Protein AF-A0A2E1KTP8-F1 (afdb_monomer)

Mean predicted aligned error: 14.14 Å

Structure (mmCIF, N/CA/C/O backbone):
data_AF-A0A2E1KTP8-F1
#
_entry.id   AF-A0A2E1KTP8-F1
#
loop_
_atom_site.group_PDB
_atom_site.id
_atom_site.type_symbol
_atom_site.label_atom_id
_atom_site.label_alt_id
_atom_site.label_comp_id
_atom_site.label_asym_id
_atom_site.label_entity_id
_atom_site.label_seq_id
_atom_site.pdbx_PDB_ins_code
_atom_site.Cartn_x
_atom_site.Cartn_y
_atom_site.Cartn_z
_atom_site.occupancy
_atom_site.B_iso_or_equiv
_atom_site.auth_seq_id
_atom_site.auth_comp_id
_atom_site.auth_asym_id
_atom_site.auth_atom_id
_atom_site.pdbx_PDB_model_num
ATOM 1 N N . MET A 1 1 ? 11.213 3.982 55.179 1.00 34.38 1 MET A N 1
ATOM 2 C CA . MET A 1 1 ? 11.798 4.777 54.080 1.00 34.38 1 MET A CA 1
ATOM 3 C C . MET A 1 1 ? 11.512 4.028 52.784 1.00 34.38 1 MET A C 1
ATOM 5 O O . MET A 1 1 ? 12.238 3.107 52.446 1.00 34.38 1 MET A O 1
ATOM 9 N N . LEU A 1 2 ? 10.369 4.314 52.155 1.00 33.81 2 LEU A N 1
ATOM 10 C CA . LEU A 1 2 ? 9.967 3.708 50.884 1.00 33.81 2 LEU A CA 1
ATOM 11 C C . LEU A 1 2 ? 10.533 4.607 49.778 1.00 33.81 2 LEU A C 1
ATOM 13 O O . LEU A 1 2 ? 10.119 5.758 49.661 1.00 33.81 2 LEU A O 1
ATOM 17 N N . LEU A 1 3 ? 11.520 4.130 49.023 1.00 34.28 3 LEU A N 1
ATOM 18 C CA . LEU A 1 3 ? 11.976 4.829 47.824 1.00 34.28 3 LEU A CA 1
ATOM 19 C C . LEU A 1 3 ? 10.912 4.628 46.741 1.00 34.28 3 LEU A C 1
ATOM 21 O O . LEU A 1 3 ? 10.847 3.577 46.109 1.00 34.28 3 LEU A O 1
ATOM 25 N N . ALA A 1 4 ? 10.060 5.635 46.553 1.00 40.16 4 ALA A N 1
ATOM 26 C CA . ALA A 1 4 ? 9.237 5.764 45.361 1.00 40.16 4 ALA A CA 1
ATOM 27 C C . ALA A 1 4 ? 10.170 6.065 44.179 1.00 40.16 4 ALA A C 1
ATOM 29 O O . ALA A 1 4 ? 10.531 7.212 43.918 1.00 40.16 4 ALA A O 1
ATOM 30 N N . GLY A 1 5 ? 10.632 5.011 43.510 1.00 43.44 5 GLY A N 1
ATOM 31 C CA . GLY A 1 5 ? 11.353 5.129 42.252 1.00 43.44 5 GLY A CA 1
ATOM 32 C C . GLY A 1 5 ? 10.392 5.590 41.162 1.00 43.44 5 GLY A C 1
ATOM 33 O O . GLY A 1 5 ? 9.669 4.778 40.594 1.00 43.44 5 GLY A O 1
ATOM 34 N N . CYS A 1 6 ? 10.382 6.889 40.867 1.00 41.91 6 CYS A N 1
ATOM 35 C CA . CYS A 1 6 ? 9.775 7.429 39.654 1.00 41.91 6 CYS A CA 1
ATOM 36 C C . CYS A 1 6 ? 10.592 6.969 38.439 1.00 41.91 6 CYS A C 1
ATOM 38 O O . CYS A 1 6 ? 11.443 7.699 37.935 1.00 41.91 6 CYS A O 1
ATOM 40 N N . ILE A 1 7 ? 10.343 5.749 37.964 1.00 56.22 7 ILE A N 1
ATOM 41 C CA . ILE A 1 7 ? 10.724 5.364 36.607 1.00 56.22 7 ILE A CA 1
ATOM 42 C C . ILE A 1 7 ? 9.700 6.031 35.694 1.00 56.22 7 ILE A C 1
ATOM 44 O O . ILE A 1 7 ? 8.573 5.560 35.552 1.00 56.22 7 ILE A O 1
ATOM 48 N N . LEU A 1 8 ? 10.082 7.165 35.107 1.00 53.88 8 LEU A N 1
ATOM 49 C CA . LEU A 1 8 ? 9.359 7.773 33.997 1.00 53.88 8 LEU A CA 1
ATOM 50 C C . LEU A 1 8 ? 9.520 6.840 32.785 1.00 53.88 8 LEU A C 1
ATOM 52 O O . LEU A 1 8 ? 10.404 7.013 31.949 1.00 53.88 8 LEU A O 1
ATOM 56 N N . GLY A 1 9 ? 8.732 5.767 32.757 1.00 52.44 9 GLY A N 1
ATOM 57 C CA . GLY A 1 9 ? 8.701 4.832 31.647 1.00 52.44 9 GLY A CA 1
ATOM 58 C C . GLY A 1 9 ? 8.096 5.528 30.437 1.00 52.44 9 GLY A C 1
ATOM 59 O O . GLY A 1 9 ? 6.896 5.802 30.419 1.00 52.44 9 GLY A O 1
ATOM 60 N N . TYR A 1 10 ? 8.906 5.796 29.411 1.00 50.66 10 TYR A N 1
ATOM 61 C CA . TYR A 1 10 ? 8.390 6.059 28.070 1.00 50.66 10 TYR A CA 1
ATOM 62 C C . TYR A 1 10 ? 7.764 4.761 27.567 1.00 50.66 10 TYR A C 1
ATOM 64 O O . TYR A 1 10 ? 8.405 3.946 26.910 1.00 50.66 10 TYR A O 1
ATOM 72 N N . THR A 1 11 ? 6.515 4.522 27.950 1.00 51.91 11 THR A N 1
ATOM 73 C CA . THR A 1 11 ? 5.764 3.388 27.428 1.00 51.91 11 THR A CA 1
ATOM 74 C C . THR A 1 11 ? 5.371 3.763 26.007 1.00 51.91 11 THR A C 1
ATOM 76 O O . THR A 1 11 ? 4.407 4.502 25.799 1.00 51.91 11 THR A O 1
ATOM 79 N N . THR A 1 12 ? 6.141 3.305 25.018 1.00 47.84 12 THR A N 1
ATOM 80 C CA . THR A 1 12 ? 5.720 3.335 23.616 1.00 47.84 12 THR A CA 1
ATOM 81 C C . THR A 1 12 ? 4.484 2.453 23.501 1.00 47.84 12 THR A C 1
ATOM 83 O O . THR A 1 12 ? 4.573 1.236 23.369 1.00 47.84 12 THR A O 1
ATOM 86 N N . THR A 1 13 ? 3.310 3.063 23.616 1.00 57.28 13 THR A N 1
ATOM 87 C CA . THR A 1 13 ? 2.041 2.361 23.446 1.00 57.28 13 THR A CA 1
ATOM 88 C C . THR A 1 13 ? 1.797 2.233 21.948 1.00 57.28 13 THR A C 1
ATOM 90 O O . THR A 1 13 ? 1.356 3.180 21.299 1.00 57.28 13 THR A O 1
ATOM 93 N N . SER A 1 14 ? 2.144 1.078 21.377 1.00 61.41 14 SER A N 1
ATOM 94 C CA . SER A 1 14 ? 1.671 0.698 20.046 1.00 61.41 14 SER A CA 1
ATOM 95 C C . SER A 1 14 ? 0.216 0.262 20.171 1.00 61.41 14 SER A C 1
ATOM 97 O O . SER A 1 14 ? -0.086 -0.633 20.950 1.00 61.41 14 SER A O 1
ATOM 99 N N . ARG A 1 15 ? -0.678 0.901 19.414 1.00 68.12 15 ARG A N 1
ATOM 100 C CA . ARG A 1 15 ? -2.119 0.587 19.364 1.00 68.12 15 ARG A CA 1
ATOM 101 C C . ARG A 1 15 ? -2.485 -0.230 18.125 1.00 68.12 15 ARG A C 1
ATOM 103 O O . ARG A 1 15 ? -3.557 -0.058 17.540 1.00 68.12 15 ARG A O 1
ATOM 110 N N . ALA A 1 16 ? -1.549 -1.045 17.643 1.00 70.25 16 ALA A N 1
ATOM 111 C CA . ALA A 1 16 ? -1.734 -1.823 16.421 1.00 70.25 16 ALA A CA 1
ATOM 112 C C . ALA A 1 16 ? -2.966 -2.743 16.530 1.00 70.25 16 ALA A C 1
ATOM 114 O O . ALA A 1 16 ? -3.793 -2.800 15.621 1.00 70.25 16 ALA A O 1
ATOM 115 N N . ASP A 1 17 ? -3.154 -3.369 17.687 1.00 70.75 17 ASP A N 1
ATOM 116 C CA . ASP A 1 17 ? -4.233 -4.298 18.023 1.00 70.75 17 ASP A CA 1
ATOM 117 C C . ASP A 1 17 ? -5.553 -3.620 18.444 1.00 70.75 17 ASP A C 1
ATOM 119 O O . ASP A 1 17 ? -6.624 -4.208 18.278 1.00 70.75 17 ASP A O 1
ATOM 123 N N . GLU A 1 18 ? -5.543 -2.344 18.841 1.00 81.19 18 GLU A N 1
ATOM 124 C CA . GLU A 1 18 ? -6.770 -1.601 19.172 1.00 81.19 18 GLU A CA 1
ATOM 125 C C . GLU A 1 18 ? -7.641 -1.320 17.935 1.00 81.19 18 GLU A C 1
ATOM 127 O O . GLU A 1 18 ? -7.151 -0.832 16.913 1.00 81.19 18 GLU A O 1
ATOM 132 N N . VAL A 1 19 ? -8.949 -1.598 18.022 1.00 77.75 19 VAL A N 1
ATOM 133 C CA . VAL A 1 19 ? -9.929 -1.237 16.979 1.00 77.75 19 VAL A CA 1
ATOM 134 C C . VAL A 1 19 ? -9.867 0.277 16.720 1.00 77.75 19 VAL A C 1
ATOM 136 O O . VAL A 1 19 ? -9.944 1.039 17.686 1.00 77.75 19 VAL A O 1
ATOM 139 N N . PRO A 1 20 ? -9.719 0.729 15.455 1.00 78.44 20 PRO A N 1
ATOM 140 C CA . PRO A 1 20 ? -9.723 2.152 15.139 1.00 78.44 20 PRO A CA 1
ATOM 141 C C . PRO A 1 20 ? -10.992 2.812 15.671 1.00 78.44 20 PRO A C 1
ATOM 143 O O . PRO A 1 20 ? -12.090 2.284 15.490 1.00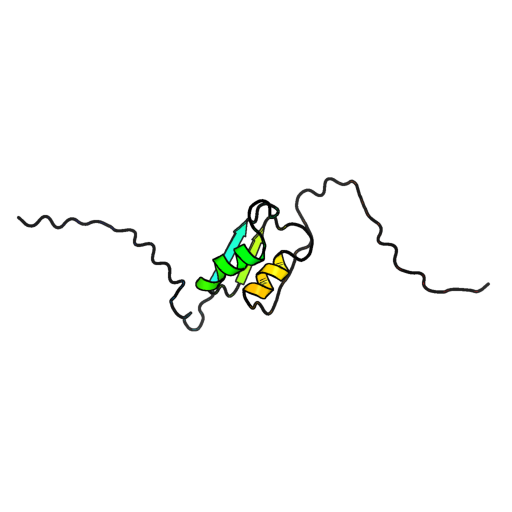 78.44 20 PRO A O 1
ATOM 146 N N . ARG A 1 21 ? -10.844 3.959 16.332 1.00 84.56 21 ARG A N 1
ATOM 147 C CA . ARG A 1 21 ? -11.998 4.741 16.783 1.00 84.56 21 ARG A CA 1
ATOM 148 C C . ARG A 1 21 ? -12.681 5.403 15.591 1.00 84.56 21 ARG A C 1
ATOM 150 O O . ARG A 1 21 ? -12.039 5.674 14.575 1.00 84.56 21 ARG A O 1
ATOM 157 N N . ASP A 1 22 ? -13.961 5.725 15.740 1.00 87.38 22 ASP A N 1
ATOM 158 C CA . ASP A 1 22 ? -14.679 6.506 14.734 1.00 87.38 22 ASP A CA 1
ATOM 159 C C . ASP A 1 22 ? -13.950 7.830 14.461 1.00 87.38 22 ASP A C 1
ATOM 161 O O . ASP A 1 22 ? -13.610 8.581 15.377 1.00 87.38 22 ASP A O 1
ATOM 165 N N . GLY A 1 23 ? -13.672 8.087 13.181 1.00 85.62 23 GLY A N 1
ATOM 166 C CA . GLY A 1 23 ? -12.916 9.258 12.727 1.00 85.62 23 GLY A CA 1
ATOM 167 C C . GLY A 1 23 ? -11.388 9.146 12.836 1.00 85.62 23 GLY A C 1
ATOM 168 O O . GLY A 1 23 ? -10.694 10.102 12.495 1.00 85.62 23 GLY A O 1
ATOM 169 N N . GLU A 1 24 ? -10.833 8.015 13.280 1.00 90.00 24 GLU A N 1
ATOM 170 C CA . GLU A 1 24 ? -9.383 7.804 13.342 1.00 90.00 24 GLU A CA 1
ATOM 171 C C . GLU A 1 24 ? -8.786 7.513 11.956 1.00 90.00 24 GLU A C 1
ATOM 173 O O . GLU A 1 24 ? -9.240 6.624 11.235 1.00 90.00 24 GLU A O 1
ATOM 178 N N . VAL A 1 25 ? -7.711 8.223 11.601 1.00 89.94 25 VAL A N 1
ATOM 179 C CA . VAL A 1 25 ? -6.942 7.975 10.373 1.00 89.94 25 VAL A CA 1
ATOM 180 C C . VAL A 1 25 ? -5.607 7.332 10.731 1.00 89.94 25 VAL A C 1
ATOM 182 O O . VAL A 1 25 ? -4.802 7.918 11.453 1.00 89.94 25 VAL A O 1
ATOM 185 N N . ARG A 1 26 ? -5.349 6.134 10.194 1.00 93.06 26 ARG A N 1
ATOM 186 C CA . ARG A 1 26 ? -4.075 5.416 10.353 1.00 93.06 26 ARG A CA 1
ATOM 187 C C . ARG A 1 26 ? -3.231 5.565 9.098 1.00 93.06 26 ARG A C 1
ATOM 189 O O . ARG A 1 26 ? -3.606 5.055 8.042 1.00 93.06 26 ARG A O 1
ATOM 196 N N . LEU A 1 27 ? -2.104 6.254 9.234 1.00 94.38 27 LEU A N 1
ATOM 197 C CA . LEU A 1 27 ? -1.155 6.522 8.160 1.00 94.38 27 LEU A CA 1
ATOM 198 C C . LEU A 1 27 ? 0.163 5.795 8.433 1.00 94.38 27 LEU A C 1
ATOM 200 O O . LEU A 1 27 ? 0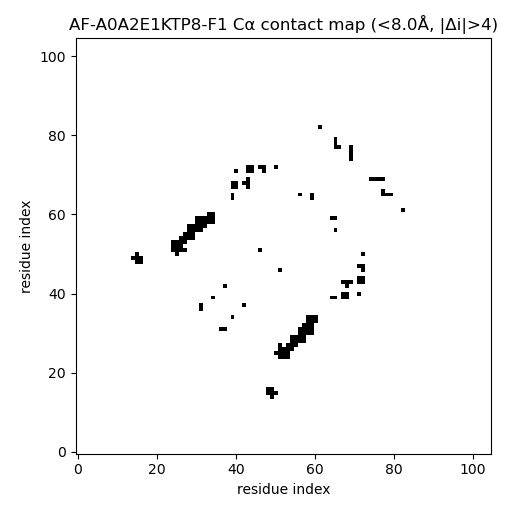.706 5.888 9.532 1.00 94.38 27 LEU A O 1
ATOM 204 N N . ALA A 1 28 ? 0.696 5.128 7.415 1.00 95.12 28 ALA A N 1
ATOM 205 C CA . ALA A 1 28 ? 2.048 4.586 7.411 1.00 95.12 28 ALA A CA 1
ATOM 206 C C . ALA A 1 28 ? 2.859 5.174 6.247 1.00 95.12 28 ALA A C 1
ATOM 208 O O . ALA A 1 28 ? 2.322 5.463 5.178 1.00 95.12 28 ALA A O 1
ATOM 209 N N . ALA A 1 29 ? 4.163 5.333 6.450 1.00 95.06 29 ALA A N 1
ATOM 210 C CA . ALA A 1 29 ? 5.113 5.696 5.408 1.00 95.06 29 ALA A CA 1
ATOM 211 C C . ALA A 1 29 ? 6.355 4.815 5.555 1.00 95.06 29 ALA A C 1
ATOM 213 O O . ALA A 1 29 ? 6.841 4.629 6.672 1.00 95.06 29 ALA A O 1
ATOM 214 N N . TYR A 1 30 ? 6.843 4.247 4.454 1.00 93.62 30 TYR A N 1
ATOM 215 C CA . TYR A 1 30 ? 7.936 3.279 4.495 1.00 93.62 30 TYR A CA 1
ATOM 216 C C . TYR A 1 30 ? 8.845 3.391 3.266 1.00 93.62 30 TYR A C 1
ATOM 218 O O . TYR A 1 30 ? 8.379 3.337 2.130 1.00 93.62 30 TYR A O 1
ATOM 226 N N . ASN A 1 31 ? 10.149 3.539 3.491 1.00 92.62 31 ASN A N 1
ATOM 227 C CA . ASN A 1 31 ? 11.147 3.507 2.425 1.00 92.62 31 ASN A CA 1
ATOM 228 C C . ASN A 1 31 ? 11.524 2.051 2.128 1.00 92.62 31 ASN A C 1
ATOM 230 O O . ASN A 1 31 ? 11.923 1.331 3.042 1.00 92.62 31 ASN A O 1
ATOM 234 N N . VAL A 1 32 ? 11.384 1.624 0.872 1.00 90.25 32 VAL A N 1
ATOM 235 C CA . VAL A 1 32 ? 11.570 0.221 0.469 1.00 90.25 32 VAL A CA 1
ATOM 236 C C . VAL A 1 32 ? 12.935 -0.043 -0.166 1.00 90.25 32 VAL A C 1
ATOM 238 O O . VAL A 1 32 ? 13.213 -1.185 -0.528 1.00 90.25 32 VAL A O 1
ATOM 241 N N . LEU A 1 33 ? 13.778 0.989 -0.292 1.00 88.81 33 LEU A N 1
ATOM 242 C CA . LEU A 1 33 ? 15.151 0.920 -0.795 1.00 88.81 33 LEU A CA 1
ATOM 243 C C . LEU A 1 33 ? 15.267 0.081 -2.081 1.00 88.81 33 LEU A C 1
ATOM 245 O O . LEU A 1 33 ? 15.955 -0.939 -2.108 1.00 88.81 33 LEU A O 1
ATOM 249 N N . PHE A 1 34 ? 14.522 0.451 -3.125 1.00 80.56 34 PHE A N 1
ATOM 250 C CA . PHE A 1 34 ? 14.441 -0.239 -4.422 1.00 80.56 34 PHE A CA 1
ATOM 251 C C . PHE A 1 34 ? 14.073 -1.730 -4.343 1.00 80.56 34 PHE A C 1
ATOM 253 O O . PHE A 1 34 ? 14.333 -2.490 -5.271 1.00 80.56 34 PHE A O 1
ATOM 260 N N . GLY A 1 35 ? 13.456 -2.169 -3.242 1.00 76.62 35 GLY A N 1
ATOM 261 C CA . GLY A 1 35 ? 13.090 -3.566 -3.022 1.00 76.62 35 GLY A CA 1
ATOM 262 C C . GLY A 1 35 ? 14.270 -4.477 -2.672 1.00 76.62 35 GLY A C 1
ATOM 263 O O . GLY A 1 35 ? 14.093 -5.690 -2.652 1.00 76.62 35 GLY A O 1
ATOM 264 N N . TYR A 1 36 ? 15.457 -3.935 -2.362 1.00 78.38 36 TYR A N 1
ATOM 265 C CA . TYR A 1 36 ? 16.664 -4.740 -2.111 1.00 78.38 36 TYR A CA 1
ATOM 266 C C . TYR A 1 36 ? 16.530 -5.732 -0.951 1.00 78.38 36 TYR A C 1
ATOM 268 O O . TYR A 1 36 ? 17.185 -6.772 -0.952 1.00 78.38 36 TYR A O 1
ATOM 276 N N . TRP A 1 37 ? 15.722 -5.401 0.056 1.00 70.00 37 TRP A N 1
ATOM 277 C CA . TRP A 1 37 ? 15.733 -6.108 1.339 1.00 70.00 37 TRP A CA 1
ATOM 278 C C . TRP A 1 37 ? 14.453 -6.871 1.656 1.00 70.00 37 TRP A C 1
ATOM 280 O O . TRP A 1 37 ? 14.406 -7.565 2.673 1.00 70.00 37 TRP A O 1
ATOM 290 N N . ALA A 1 38 ? 13.410 -6.749 0.834 1.00 78.62 38 ALA A N 1
ATOM 291 C CA . ALA A 1 38 ? 12.146 -7.411 1.112 1.00 78.62 38 ALA A CA 1
ATOM 292 C C . ALA A 1 38 ? 11.238 -7.522 -0.114 1.00 78.62 38 ALA A C 1
ATOM 294 O O . ALA A 1 38 ? 10.996 -6.549 -0.830 1.00 78.62 38 ALA A O 1
ATOM 295 N N . GLU A 1 39 ? 10.642 -8.705 -0.256 1.00 92.06 39 GLU A N 1
ATOM 296 C CA . GLU A 1 39 ? 9.527 -8.943 -1.166 1.00 92.06 39 GLU A CA 1
ATOM 297 C C . GLU A 1 39 ? 8.294 -8.110 -0.764 1.00 92.06 39 GLU A C 1
ATOM 299 O O . GLU A 1 39 ? 8.015 -7.980 0.440 1.00 92.06 39 GLU A O 1
ATOM 304 N N . PRO A 1 40 ? 7.508 -7.606 -1.735 1.00 95.19 40 PRO A N 1
ATOM 305 C CA . PRO A 1 40 ? 6.266 -6.874 -1.480 1.00 95.19 40 PRO A CA 1
ATOM 306 C C . PRO A 1 40 ? 5.349 -7.567 -0.472 1.00 95.19 40 PRO A C 1
ATOM 308 O O . PRO A 1 40 ? 4.849 -6.948 0.466 1.00 95.19 40 PRO A O 1
ATOM 311 N N . GLU A 1 41 ? 5.153 -8.878 -0.611 1.00 97.31 41 GLU A N 1
ATOM 312 C CA . GLU A 1 41 ? 4.251 -9.633 0.251 1.00 97.31 41 GLU A CA 1
ATOM 313 C C . GLU A 1 41 ? 4.737 -9.633 1.692 1.00 97.31 41 GLU A C 1
ATOM 315 O O . GLU A 1 41 ? 3.937 -9.471 2.611 1.00 97.31 41 GLU A O 1
ATOM 320 N N . ARG A 1 42 ? 6.054 -9.725 1.910 1.00 95.44 42 ARG A N 1
ATOM 321 C CA . ARG A 1 42 ? 6.622 -9.694 3.257 1.00 95.44 42 ARG A CA 1
ATOM 322 C C . ARG A 1 42 ? 6.415 -8.336 3.920 1.00 95.44 42 ARG A C 1
ATOM 324 O O . ARG A 1 42 ? 6.103 -8.294 5.110 1.00 95.44 42 ARG A O 1
ATOM 331 N N . ILE A 1 43 ? 6.548 -7.249 3.158 1.00 95.56 43 ILE A N 1
ATOM 332 C CA . ILE A 1 43 ? 6.225 -5.901 3.637 1.00 95.56 43 ILE A CA 1
ATOM 333 C C . ILE A 1 43 ? 4.729 -5.784 3.948 1.00 95.56 43 ILE A C 1
ATOM 335 O O . ILE A 1 43 ? 4.364 -5.276 5.006 1.00 95.56 43 ILE A O 1
ATOM 339 N N . GLY A 1 44 ? 3.857 -6.313 3.089 1.00 96.19 44 GLY A N 1
ATOM 340 C CA . GLY A 1 44 ? 2.417 -6.354 3.343 1.00 96.19 44 GLY A CA 1
ATOM 341 C C . GLY A 1 44 ? 2.066 -7.090 4.638 1.00 96.19 44 GLY A C 1
ATOM 342 O O . GLY A 1 44 ? 1.357 -6.542 5.480 1.00 96.19 44 GLY A O 1
ATOM 343 N N . GLU A 1 45 ? 2.613 -8.290 4.850 1.00 96.69 45 GLU A N 1
ATOM 344 C CA . GLU A 1 45 ? 2.407 -9.066 6.082 1.00 96.69 45 GLU A CA 1
ATOM 345 C C . GLU A 1 45 ? 2.901 -8.317 7.326 1.00 96.69 45 GLU A C 1
ATOM 347 O O . GLU A 1 45 ? 2.229 -8.320 8.357 1.00 96.69 45 GLU A O 1
ATOM 352 N N . MET A 1 46 ? 4.039 -7.622 7.227 1.00 95.12 46 MET A N 1
ATOM 353 C CA . MET A 1 46 ? 4.567 -6.793 8.314 1.00 95.12 46 MET A CA 1
ATOM 354 C C .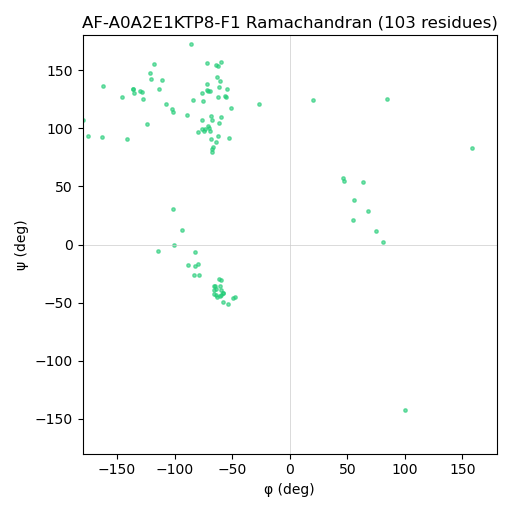 MET A 1 46 ? 3.592 -5.674 8.710 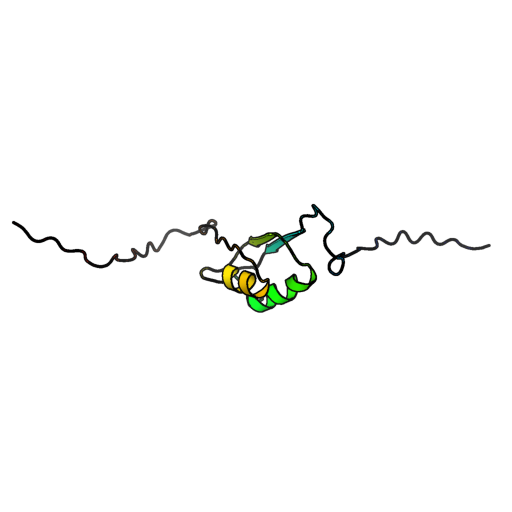1.00 95.12 46 MET A C 1
ATOM 356 O O . MET A 1 46 ? 3.490 -5.346 9.892 1.00 95.12 46 MET A O 1
ATOM 360 N N . PHE A 1 47 ? 2.860 -5.099 7.750 1.00 95.25 47 PHE A N 1
ATOM 361 C CA . PHE A 1 47 ? 1.941 -3.986 7.999 1.00 95.25 47 PHE A CA 1
ATOM 362 C C . PHE A 1 47 ? 0.514 -4.399 8.389 1.00 95.25 47 PHE A C 1
ATOM 364 O O . PHE A 1 47 ? -0.200 -3.577 8.972 1.00 95.25 47 PHE A O 1
ATOM 371 N N . LYS A 1 48 ? 0.094 -5.650 8.148 1.00 94.19 48 LYS A N 1
ATOM 372 C CA . LYS A 1 48 ? -1.261 -6.132 8.490 1.00 94.19 48 LYS A CA 1
ATOM 373 C C . LYS A 1 48 ? -1.703 -5.822 9.926 1.00 94.19 48 LYS A C 1
ATOM 375 O O . LYS A 1 48 ? -2.821 -5.326 10.080 1.00 94.19 48 LYS A O 1
ATOM 380 N N . PRO A 1 49 ? -0.881 -6.046 10.975 1.00 93.06 49 PRO A N 1
ATOM 381 C CA . PRO A 1 49 ? -1.313 -5.813 12.353 1.00 93.06 49 PRO A CA 1
ATOM 382 C C . PRO A 1 49 ? -1.695 -4.357 12.624 1.00 93.06 49 PRO A C 1
ATOM 384 O O . PRO A 1 49 ? -2.561 -4.096 13.446 1.00 93.06 49 PRO A O 1
ATOM 387 N N . TYR A 1 50 ? -1.086 -3.405 11.916 1.00 92.25 50 TYR A N 1
ATOM 388 C CA . TYR A 1 50 ? -1.286 -1.977 12.1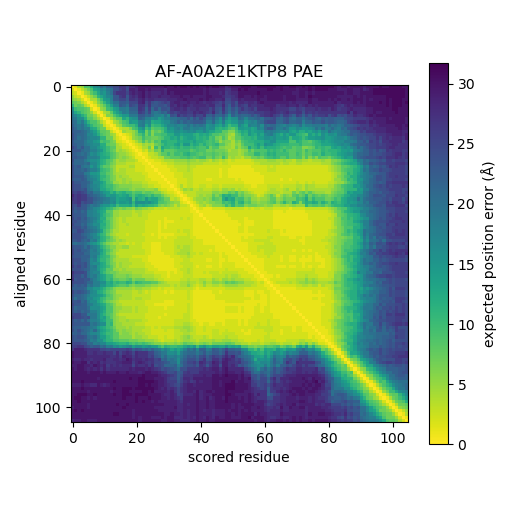56 1.00 92.25 50 TYR A CA 1
ATOM 389 C C . TYR A 1 50 ? -2.575 -1.429 11.537 1.00 92.25 50 TYR A C 1
ATOM 391 O O . TYR A 1 50 ? -3.023 -0.351 11.938 1.00 92.25 50 TYR A O 1
ATOM 399 N N . ARG A 1 51 ? -3.175 -2.164 10.585 1.00 92.69 51 ARG A N 1
ATOM 400 C CA . ARG A 1 51 ? -4.390 -1.776 9.847 1.00 92.69 51 ARG A CA 1
ATOM 401 C C . ARG A 1 51 ? -4.326 -0.331 9.319 1.00 92.69 51 ARG A C 1
ATOM 403 O O . ARG A 1 51 ? -5.199 0.477 9.648 1.00 92.69 51 ARG A O 1
ATOM 410 N N . PRO A 1 52 ? -3.283 0.033 8.546 1.00 93.94 52 PRO A N 1
ATOM 411 C CA . PRO A 1 52 ? -3.211 1.366 7.966 1.00 93.94 52 PRO A CA 1
ATOM 412 C C . PRO A 1 52 ? -4.409 1.594 7.035 1.00 93.94 52 PRO A C 1
ATOM 414 O O . PRO A 1 52 ? -4.743 0.730 6.230 1.00 93.94 52 PRO A O 1
ATOM 417 N N . GLY A 1 53 ? -5.041 2.764 7.135 1.00 93.81 53 GLY A N 1
ATOM 418 C CA . GLY A 1 53 ? -6.030 3.219 6.154 1.00 93.81 53 GLY A CA 1
ATOM 419 C C . GLY A 1 53 ? -5.365 3.866 4.938 1.00 93.81 53 GLY A C 1
ATOM 420 O O . GLY A 1 53 ? -5.921 3.856 3.845 1.00 93.81 53 GLY A O 1
ATOM 421 N N . ILE A 1 54 ? -4.160 4.409 5.130 1.00 95.62 54 ILE A N 1
ATOM 422 C CA . ILE A 1 54 ? -3.311 4.977 4.085 1.00 95.62 54 ILE A CA 1
ATOM 423 C C . ILE A 1 54 ? -1.882 4.492 4.328 1.00 95.62 54 ILE A C 1
ATOM 425 O O . ILE A 1 54 ? -1.387 4.545 5.455 1.00 95.62 54 ILE A O 1
ATOM 429 N N . ILE A 1 55 ? -1.202 4.042 3.275 1.00 96.88 55 ILE A N 1
ATOM 430 C CA . ILE A 1 55 ? 0.224 3.718 3.320 1.00 96.88 55 ILE A CA 1
ATOM 431 C C . ILE A 1 55 ? 0.935 4.285 2.093 1.00 96.88 55 ILE A C 1
ATOM 433 O O . ILE A 1 55 ? 0.473 4.116 0.967 1.00 96.88 55 ILE A O 1
ATOM 437 N N . GLY A 1 56 ? 2.042 4.986 2.325 1.00 95.25 56 GLY A N 1
ATOM 438 C CA . GLY A 1 56 ? 2.916 5.516 1.284 1.00 95.25 56 GLY A CA 1
ATOM 439 C C . GLY A 1 56 ? 4.258 4.795 1.267 1.00 95.25 56 GLY A C 1
ATOM 440 O O . GLY A 1 56 ? 4.819 4.496 2.322 1.00 95.25 56 GLY A O 1
ATOM 441 N N . PHE A 1 57 ? 4.791 4.560 0.071 1.00 93.44 57 PHE A N 1
ATOM 442 C CA . PHE A 1 57 ? 6.113 3.972 -0.113 1.00 93.44 57 PHE A CA 1
ATOM 443 C C . PHE A 1 57 ? 7.026 4.914 -0.895 1.00 93.44 57 PHE A C 1
ATOM 445 O O . PHE A 1 57 ? 6.574 5.578 -1.828 1.00 93.44 57 PHE A O 1
ATOM 452 N N . SER A 1 58 ? 8.306 4.960 -0.528 1.00 91.00 58 SER A N 1
ATOM 453 C CA . SER A 1 58 ? 9.353 5.669 -1.278 1.00 91.00 58 SER A CA 1
ATOM 454 C C . SER A 1 58 ? 10.419 4.698 -1.779 1.00 91.00 58 SER A C 1
ATOM 456 O O . SER A 1 58 ? 10.607 3.642 -1.180 1.00 91.00 58 SER A O 1
ATOM 458 N N . GLU A 1 59 ? 11.117 5.074 -2.858 1.00 88.25 59 GLU A N 1
ATOM 459 C CA . GLU A 1 59 ? 12.132 4.238 -3.532 1.00 88.25 59 GLU A CA 1
ATOM 460 C C . GLU A 1 59 ? 11.583 2.877 -3.972 1.00 88.25 59 GLU A C 1
ATOM 462 O O . GLU A 1 59 ? 12.244 1.853 -3.861 1.00 88.25 59 GLU A O 1
ATOM 467 N N . VAL A 1 60 ? 10.337 2.853 -4.438 1.00 89.38 60 VAL A N 1
ATOM 468 C CA . VAL A 1 60 ? 9.701 1.633 -4.932 1.00 89.38 60 VAL A CA 1
ATOM 469 C C . VAL A 1 60 ? 10.323 1.242 -6.274 1.00 89.38 60 VAL A C 1
ATOM 471 O O . VAL A 1 60 ? 10.463 2.124 -7.123 1.00 89.38 60 VAL A O 1
ATOM 474 N N . PRO A 1 61 ? 10.706 -0.032 -6.487 1.00 85.19 61 PRO A N 1
ATOM 475 C CA . PRO A 1 61 ? 11.136 -0.483 -7.805 1.00 85.19 61 PRO A CA 1
ATOM 476 C C . PRO A 1 61 ? 9.979 -0.401 -8.808 1.00 85.19 61 PRO A C 1
ATOM 478 O O . PRO A 1 61 ? 8.807 -0.474 -8.435 1.00 85.19 61 PRO A O 1
ATOM 481 N N . ASP A 1 62 ? 10.309 -0.274 -10.089 1.00 78.94 62 ASP A N 1
ATOM 482 C CA . ASP A 1 62 ? 9.307 -0.210 -11.152 1.00 78.94 62 ASP A CA 1
ATOM 483 C C . ASP A 1 62 ? 8.419 -1.465 -11.199 1.00 78.94 62 ASP A C 1
ATOM 485 O O . ASP A 1 62 ? 8.802 -2.555 -10.768 1.00 78.94 62 ASP A O 1
ATOM 489 N N . GLY A 1 63 ? 7.225 -1.311 -11.776 1.00 86.69 63 GLY A N 1
ATOM 490 C CA . GLY A 1 63 ? 6.274 -2.401 -11.984 1.00 86.69 63 GLY A CA 1
ATOM 491 C C . GLY A 1 63 ? 5.162 -2.452 -10.938 1.00 86.69 63 GLY A C 1
ATOM 492 O O . GLY A 1 63 ? 4.625 -1.425 -10.524 1.00 86.69 63 GLY A O 1
ATOM 493 N N . ASP A 1 64 ? 4.773 -3.664 -10.545 1.00 92.12 64 ASP A N 1
ATOM 494 C CA . ASP A 1 64 ? 3.580 -3.942 -9.736 1.00 92.12 64 ASP A CA 1
ATOM 495 C C . ASP A 1 64 ? 3.854 -4.006 -8.221 1.00 92.12 64 ASP A C 1
ATOM 497 O O . ASP A 1 64 ? 2.992 -4.426 -7.447 1.00 92.12 64 ASP A O 1
ATOM 501 N N . TRP A 1 65 ? 5.032 -3.559 -7.767 1.00 93.19 65 TRP A N 1
ATOM 502 C CA . TRP A 1 65 ? 5.482 -3.694 -6.376 1.00 93.19 65 TRP A CA 1
ATOM 503 C C . TRP A 1 65 ? 4.462 -3.131 -5.374 1.00 93.19 65 TRP A C 1
ATOM 505 O O . TRP A 1 65 ? 4.039 -3.830 -4.452 1.00 93.19 65 TRP A O 1
ATOM 515 N N . THR A 1 66 ? 3.994 -1.890 -5.570 1.00 94.12 66 THR A N 1
ATOM 516 C CA . THR A 1 66 ? 2.994 -1.271 -4.677 1.00 94.12 66 THR A CA 1
ATOM 517 C C . THR A 1 66 ? 1.655 -1.999 -4.729 1.00 94.12 66 THR A C 1
ATOM 519 O O . THR A 1 66 ? 0.978 -2.126 -3.708 1.00 94.12 66 THR A O 1
ATOM 522 N N . GLU A 1 67 ? 1.270 -2.501 -5.902 1.00 95.31 67 GLU A N 1
ATOM 523 C CA . GLU A 1 67 ? 0.031 -3.256 -6.072 1.00 95.31 67 GLU A CA 1
ATOM 524 C C . GLU A 1 67 ? 0.076 -4.573 -5.296 1.00 95.31 67 GLU A C 1
ATOM 526 O O . GLU A 1 67 ? -0.879 -4.899 -4.589 1.00 95.31 67 GLU A O 1
ATOM 531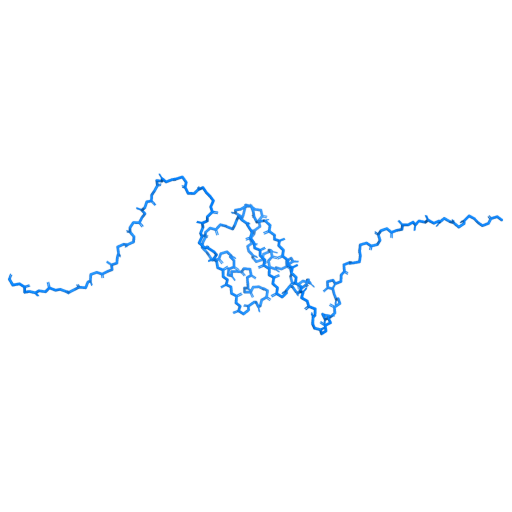 N N . ARG A 1 68 ? 1.203 -5.288 -5.343 1.00 96.88 68 ARG A N 1
ATOM 532 C CA . ARG A 1 68 ? 1.416 -6.531 -4.590 1.00 96.88 68 ARG A CA 1
ATOM 533 C C . ARG A 1 68 ? 1.290 -6.316 -3.080 1.00 96.88 68 ARG A C 1
ATOM 535 O O . ARG A 1 68 ? 0.577 -7.075 -2.421 1.00 96.88 68 ARG A O 1
ATOM 542 N N . VAL A 1 69 ? 1.866 -5.239 -2.536 1.00 96.56 69 VAL A N 1
ATOM 543 C CA . VAL A 1 69 ? 1.651 -4.879 -1.120 1.00 96.56 69 VAL A CA 1
ATOM 544 C C . VAL A 1 69 ? 0.181 -4.552 -0.842 1.00 96.56 69 VAL A C 1
ATOM 546 O O . VAL A 1 69 ? -0.392 -5.025 0.143 1.00 96.56 69 VAL A O 1
ATOM 549 N N . GLY A 1 70 ? -0.451 -3.768 -1.720 1.00 96.56 70 GLY A N 1
ATOM 550 C CA . GLY A 1 70 ? -1.856 -3.382 -1.603 1.00 96.56 70 GLY A CA 1
ATOM 551 C C . GLY A 1 70 ? -2.803 -4.583 -1.554 1.00 96.56 70 GLY A C 1
ATOM 552 O O . GLY A 1 70 ? -3.702 -4.610 -0.713 1.00 96.56 70 GLY A O 1
ATOM 553 N N . ARG A 1 71 ? -2.564 -5.611 -2.381 1.00 97.44 71 ARG A N 1
ATOM 554 C CA . ARG A 1 71 ? -3.335 -6.867 -2.387 1.00 97.44 71 ARG A CA 1
ATOM 555 C C . ARG A 1 71 ? -3.253 -7.592 -1.044 1.00 97.44 71 ARG A C 1
ATOM 557 O O . ARG A 1 71 ? -4.278 -8.022 -0.523 1.00 97.44 71 ARG A O 1
ATOM 564 N N . VAL A 1 72 ? -2.061 -7.678 -0.454 1.00 97.69 72 VAL A N 1
ATOM 565 C CA . VAL A 1 72 ? -1.838 -8.337 0.848 1.00 97.69 72 VAL A CA 1
ATOM 566 C C . VAL A 1 72 ? -2.533 -7.587 1.986 1.00 97.69 72 VAL A C 1
ATOM 568 O O . VAL A 1 72 ? -3.062 -8.210 2.906 1.00 97.69 72 VAL A O 1
ATOM 571 N N . LEU A 1 73 ? -2.573 -6.255 1.911 1.00 96.69 73 LEU A N 1
ATOM 572 C CA . LEU A 1 73 ? -3.251 -5.396 2.885 1.00 96.69 73 LEU A CA 1
ATOM 573 C C . LEU A 1 73 ? -4.767 -5.259 2.650 1.00 96.69 73 LEU A C 1
ATOM 575 O O . LEU A 1 73 ? -5.448 -4.653 3.475 1.00 96.69 73 LEU A O 1
ATOM 579 N N . GLY A 1 74 ? -5.309 -5.798 1.553 1.00 96.69 74 GLY A N 1
ATOM 580 C CA . GLY A 1 74 ? -6.725 -5.646 1.201 1.00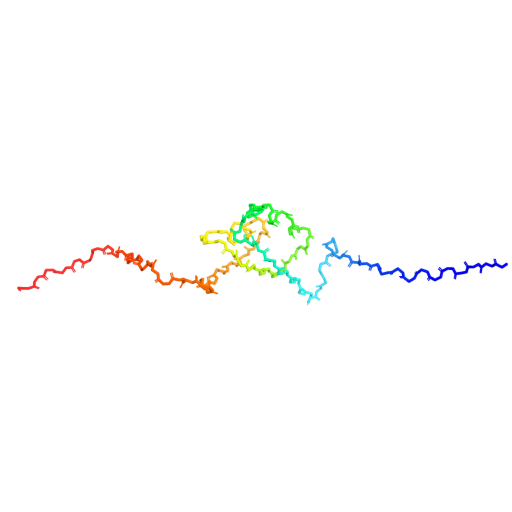 96.69 74 GLY A CA 1
ATOM 581 C C . GLY A 1 74 ? -7.112 -4.213 0.808 1.00 96.69 74 GLY A C 1
ATOM 582 O O . GLY A 1 74 ? -8.252 -3.794 1.020 1.00 96.69 74 GLY A O 1
ATOM 583 N N . MET A 1 75 ? -6.169 -3.444 0.260 1.00 96.38 75 MET A N 1
ATOM 584 C CA . MET A 1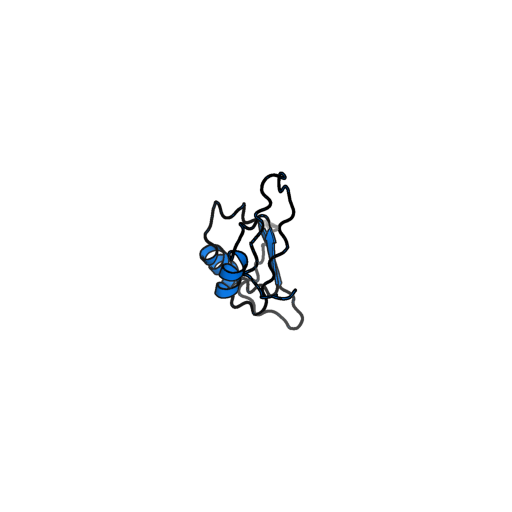 75 ? -6.387 -2.058 -0.156 1.00 96.38 75 MET A CA 1
ATOM 585 C C . MET A 1 75 ? -7.282 -1.993 -1.397 1.00 96.38 75 MET A C 1
ATOM 587 O O . MET A 1 75 ? -7.038 -2.670 -2.392 1.00 96.38 75 MET A O 1
ATOM 591 N N . LYS A 1 76 ? -8.306 -1.131 -1.362 1.00 96.69 76 LYS A N 1
ATOM 592 C CA . LYS A 1 76 ? -9.232 -0.921 -2.495 1.00 96.69 76 LYS A CA 1
ATOM 593 C C . LYS A 1 76 ? -8.661 -0.027 -3.592 1.00 96.69 76 LYS A C 1
ATOM 595 O O . LYS A 1 76 ? -9.088 -0.105 -4.739 1.00 96.69 76 LYS A O 1
ATOM 600 N N . HIS A 1 77 ? -7.735 0.851 -3.222 1.00 95.56 77 HIS A N 1
ATOM 601 C CA . HIS A 1 77 ? -7.130 1.826 -4.115 1.00 95.56 77 HIS A CA 1
ATOM 602 C C . HIS A 1 77 ? -5.617 1.723 -3.999 1.00 95.56 77 HIS A C 1
ATOM 604 O O . HIS A 1 77 ? -5.073 1.730 -2.895 1.00 95.56 77 HIS A O 1
ATOM 610 N N . VAL A 1 78 ? -4.953 1.647 -5.145 1.00 94.19 78 VAL A N 1
ATOM 611 C CA . VAL A 1 78 ? -3.499 1.674 -5.257 1.00 94.19 78 VAL A CA 1
ATOM 612 C C . VAL A 1 78 ? -3.149 2.709 -6.312 1.00 94.19 78 VAL A C 1
ATOM 614 O O . VAL A 1 78 ? -3.739 2.725 -7.390 1.00 94.19 78 VAL A O 1
ATOM 617 N N . TYR A 1 79 ? -2.200 3.582 -5.993 1.00 91.50 79 TYR A N 1
ATOM 618 C CA . TYR A 1 79 ? -1.670 4.562 -6.926 1.00 91.50 79 TYR A CA 1
ATOM 619 C C . TYR A 1 79 ? -0.152 4.449 -6.956 1.00 91.50 79 TYR A C 1
ATOM 621 O O . TYR A 1 79 ? 0.501 4.544 -5.917 1.00 91.50 79 TYR A O 1
ATOM 629 N N . VAL A 1 80 ? 0.396 4.261 -8.153 1.00 86.94 80 VAL A N 1
ATOM 630 C CA . VAL A 1 80 ? 1.835 4.304 -8.400 1.00 86.94 80 VAL A CA 1
ATOM 631 C C . VAL A 1 80 ? 2.131 5.655 -9.035 1.00 86.94 80 VAL A C 1
ATOM 633 O O . VAL A 1 80 ? 1.613 5.983 -10.104 1.00 86.94 80 VAL A O 1
ATOM 636 N N . GLY A 1 81 ? 2.913 6.478 -8.335 1.00 77.25 81 GLY A N 1
ATOM 637 C CA . GLY A 1 81 ? 3.350 7.762 -8.870 1.00 77.25 81 GLY A CA 1
ATOM 638 C C . GLY A 1 81 ? 4.195 7.575 -10.129 1.00 77.25 81 GLY A C 1
ATOM 639 O O . GLY A 1 81 ? 4.862 6.558 -10.299 1.00 77.25 81 GLY A O 1
ATOM 640 N N . LYS A 1 82 ? 4.205 8.579 -11.012 1.00 71.38 82 LYS A N 1
ATOM 641 C CA . LYS A 1 82 ? 5.195 8.621 -12.096 1.00 71.38 82 LYS A CA 1
ATOM 642 C C . LYS A 1 82 ? 6.586 8.711 -11.461 1.00 71.38 82 LYS A C 1
ATOM 644 O O . LYS A 1 82 ? 6.803 9.584 -10.622 1.00 71.38 82 LYS A O 1
ATOM 649 N N . ILE A 1 83 ? 7.488 7.808 -11.845 1.00 62.44 83 ILE A N 1
ATOM 650 C CA . ILE A 1 83 ? 8.860 7.712 -11.327 1.00 62.44 83 ILE A CA 1
ATOM 651 C C . ILE A 1 83 ? 9.525 9.089 -11.425 1.00 62.44 83 ILE A C 1
ATOM 653 O O . ILE A 1 83 ? 9.685 9.636 -12.517 1.00 62.44 83 ILE A O 1
ATOM 657 N N . ALA A 1 84 ? 9.895 9.667 -10.285 1.00 57.00 84 ALA A N 1
ATOM 658 C CA . ALA A 1 84 ? 10.569 10.956 -10.232 1.00 57.00 84 ALA A CA 1
ATOM 659 C C . ALA A 1 84 ? 11.639 10.952 -9.138 1.00 57.00 84 ALA A C 1
ATOM 661 O O . ALA A 1 84 ? 11.361 11.279 -7.990 1.00 57.00 84 ALA A O 1
ATOM 662 N N . SER A 1 85 ? 12.863 10.573 -9.519 1.00 50.59 85 SER A N 1
ATOM 663 C CA . SER A 1 85 ? 14.135 11.013 -8.926 1.00 50.59 85 SER A CA 1
ATOM 664 C C . SER A 1 85 ? 15.280 10.330 -9.692 1.00 50.59 85 SER A C 1
ATOM 666 O O . SER A 1 85 ? 15.464 9.128 -9.574 1.00 50.59 85 SER A O 1
ATOM 668 N N . ALA A 1 86 ? 16.014 11.077 -10.522 1.00 49.09 86 ALA A N 1
ATOM 669 C CA . ALA A 1 86 ? 17.199 10.619 -11.267 1.00 49.09 86 ALA A CA 1
ATOM 670 C C . ALA A 1 86 ? 16.993 9.506 -12.322 1.00 49.09 86 ALA A C 1
ATOM 672 O O . ALA A 1 86 ? 17.748 8.541 -12.399 1.00 49.09 86 ALA A O 1
ATOM 673 N N . ASN A 1 87 ? 16.058 9.723 -13.251 1.00 43.97 87 ASN A N 1
ATOM 674 C CA . ASN A 1 87 ? 16.229 9.211 -14.611 1.00 43.97 87 ASN A CA 1
ATOM 675 C C . ASN A 1 87 ? 17.452 9.933 -15.216 1.00 43.97 87 ASN A C 1
ATOM 677 O O . ASN A 1 87 ? 17.317 11.032 -15.766 1.00 43.97 87 ASN A O 1
ATOM 681 N N . HIS A 1 88 ? 18.666 9.398 -15.033 1.00 42.66 88 HIS A N 1
ATOM 682 C CA . HIS A 1 88 ? 19.791 9.813 -15.868 1.00 42.66 88 HIS A CA 1
ATOM 683 C C . HIS A 1 88 ? 19.413 9.439 -17.299 1.00 42.66 88 HIS A C 1
ATOM 685 O O . HIS A 1 88 ? 19.348 8.270 -17.663 1.00 42.66 88 HIS A O 1
ATOM 691 N N . LYS A 1 89 ? 19.045 10.485 -18.043 1.00 42.75 89 LYS A N 1
ATOM 692 C CA . LYS A 1 89 ? 18.514 10.480 -19.400 1.00 42.75 89 LYS A CA 1
ATOM 693 C C . LYS A 1 89 ? 19.425 9.695 -20.333 1.00 42.75 89 LYS A C 1
ATOM 695 O O . LYS A 1 89 ? 20.314 10.289 -20.909 1.00 42.75 89 LYS A O 1
ATOM 700 N N . ASP A 1 90 ? 19.166 8.413 -20.497 1.00 48.78 90 ASP A N 1
ATOM 701 C CA . ASP A 1 90 ? 19.497 7.662 -21.698 1.00 48.78 90 ASP A CA 1
ATOM 702 C C . ASP A 1 90 ? 18.670 6.393 -21.635 1.00 48.78 90 ASP A C 1
ATOM 704 O O . ASP A 1 90 ? 19.070 5.444 -20.980 1.00 48.78 90 ASP A O 1
ATOM 708 N N . LYS A 1 91 ? 17.477 6.435 -22.237 1.00 45.41 91 LYS A N 1
ATOM 709 C CA . LYS A 1 91 ? 16.761 5.363 -22.961 1.00 45.41 91 LYS A CA 1
ATOM 710 C C . LYS A 1 91 ? 15.282 5.735 -22.979 1.00 45.41 91 LYS A C 1
ATOM 712 O O . LYS A 1 91 ? 14.484 5.272 -22.171 1.00 45.41 91 LYS A O 1
ATOM 717 N N . VAL A 1 92 ? 14.910 6.582 -23.933 1.00 38.31 92 VAL A N 1
ATOM 718 C CA . VAL A 1 92 ? 13.518 6.626 -24.379 1.00 38.31 92 VAL A CA 1
ATOM 719 C C . VAL A 1 92 ? 13.295 5.321 -25.141 1.00 38.31 92 VAL A C 1
ATOM 721 O O . VAL A 1 92 ? 13.753 5.186 -26.272 1.00 38.31 92 VAL A O 1
ATOM 724 N N . GLN A 1 93 ? 12.670 4.327 -24.508 1.00 36.75 93 GLN A N 1
ATOM 725 C CA . GLN A 1 93 ? 12.025 3.261 -25.265 1.00 36.75 93 GLN A CA 1
ATOM 726 C C . GLN A 1 93 ? 10.722 3.853 -25.793 1.00 36.75 93 GLN A C 1
ATOM 728 O O . GLN A 1 93 ? 9.810 4.173 -25.037 1.00 36.75 93 GLN A O 1
ATOM 733 N N . VAL A 1 94 ? 10.703 4.121 -27.098 1.00 40.81 94 VAL A N 1
ATOM 734 C CA . VAL A 1 94 ? 9.465 4.401 -27.816 1.00 40.81 94 VAL A CA 1
ATOM 735 C C . VAL A 1 94 ? 8.725 3.076 -27.893 1.00 40.81 94 VAL A C 1
ATOM 737 O O . VAL A 1 94 ? 9.066 2.218 -28.710 1.00 40.81 94 VAL A O 1
ATOM 740 N N . ASP A 1 95 ? 7.728 2.914 -27.033 1.00 46.53 95 ASP A N 1
ATOM 741 C CA . ASP A 1 95 ? 6.727 1.873 -27.197 1.00 46.53 95 ASP A CA 1
ATOM 742 C C . ASP A 1 95 ? 6.041 2.129 -28.541 1.00 46.53 95 ASP A C 1
ATOM 744 O O . ASP A 1 95 ? 5.352 3.132 -28.751 1.00 46.53 95 ASP A O 1
ATOM 748 N N . SER A 1 96 ? 6.311 1.252 -29.502 1.00 44.00 96 SER A N 1
ATOM 749 C CA . SER A 1 96 ? 5.690 1.288 -30.818 1.00 44.00 96 SER A CA 1
ATOM 750 C C . SER A 1 96 ? 4.213 0.959 -30.627 1.00 44.00 96 SER A C 1
ATOM 752 O O . SER A 1 96 ? 3.855 -0.185 -30.348 1.00 44.00 96 SER A O 1
ATOM 754 N N . GLN A 1 97 ? 3.338 1.958 -30.757 1.00 36.62 97 GLN A N 1
ATOM 755 C CA . GLN A 1 97 ? 1.909 1.694 -30.900 1.00 36.62 97 GLN A CA 1
ATOM 756 C C . GLN A 1 97 ? 1.670 0.852 -32.169 1.00 36.62 97 GLN A C 1
ATOM 758 O O . GLN A 1 97 ? 2.321 1.090 -33.192 1.00 36.62 97 GLN A O 1
ATOM 763 N N . PRO A 1 98 ? 0.752 -0.130 -32.137 1.00 41.88 98 PRO A N 1
ATOM 764 C CA . PRO A 1 98 ? 0.486 -0.979 -33.283 1.00 41.88 98 PRO A CA 1
ATOM 765 C C . PRO A 1 98 ? -0.252 -0.207 -34.385 1.00 41.88 98 PRO A C 1
ATOM 767 O O . PRO A 1 98 ? -1.175 0.564 -34.132 1.00 41.88 98 PRO A O 1
ATOM 770 N N . ASN A 1 99 ? 0.200 -0.466 -35.610 1.00 41.81 99 ASN A N 1
ATOM 771 C CA . ASN A 1 99 ? -0.345 -0.099 -36.915 1.00 41.81 99 ASN A CA 1
ATOM 772 C C . ASN A 1 99 ? -1.877 0.117 -36.950 1.00 41.81 99 ASN A C 1
ATOM 774 O O . ASN A 1 99 ? -2.641 -0.820 -36.718 1.00 41.81 99 ASN A O 1
ATOM 778 N N . ALA A 1 100 ? -2.305 1.319 -37.346 1.00 37.38 100 ALA A N 1
ATOM 779 C CA . ALA A 1 100 ? -3.666 1.611 -37.783 1.00 37.38 100 ALA A CA 1
ATOM 780 C C . ALA A 1 100 ? -3.632 2.232 -39.194 1.00 37.38 100 ALA A C 1
ATOM 782 O O . ALA A 1 100 ? -3.271 3.390 -39.370 1.00 37.38 100 ALA A O 1
ATOM 783 N N . THR A 1 101 ? -3.976 1.399 -40.180 1.00 44.75 101 THR A N 1
ATOM 784 C CA . THR A 1 101 ? -4.693 1.688 -41.441 1.00 44.75 101 THR A CA 1
ATOM 785 C C . THR A 1 101 ? -4.734 3.124 -41.982 1.00 44.75 101 THR A C 1
ATOM 787 O O . THR A 1 101 ? -5.348 4.003 -41.383 1.00 44.75 101 THR A O 1
ATOM 790 N N . GLY A 1 102 ? -4.289 3.288 -43.234 1.00 33.25 102 GLY A N 1
ATOM 791 C CA . GLY A 1 102 ? -4.668 4.414 -44.093 1.00 33.25 102 GLY A CA 1
ATOM 792 C C . GLY A 1 102 ? -4.109 4.288 -45.511 1.00 33.25 102 GLY A C 1
ATOM 793 O O . GLY A 1 102 ? -2.975 4.678 -45.761 1.00 33.25 102 GLY A O 1
ATOM 794 N N . GLY A 1 103 ? -4.894 3.709 -46.424 1.00 36.84 103 GLY A N 1
ATOM 795 C CA . GLY A 1 103 ? -4.694 3.833 -47.869 1.00 36.84 103 GLY A CA 1
ATOM 796 C C . GLY A 1 103 ? -5.357 5.098 -48.435 1.00 36.84 103 GLY A C 1
ATOM 797 O O . GLY A 1 103 ? -6.142 5.742 -47.739 1.00 36.84 103 GLY A O 1
ATOM 798 N N . HIS A 1 104 ? -5.082 5.348 -49.722 1.00 36.56 104 HIS A N 1
ATOM 799 C CA . HIS A 1 104 ? -5.442 6.506 -50.570 1.00 36.56 104 HIS A CA 1
ATOM 800 C C . HIS A 1 104 ? -4.466 7.686 -50.422 1.00 36.56 104 HIS A C 1
ATOM 802 O O . HIS A 1 104 ? -4.210 8.135 -49.314 1.00 36.56 104 HIS A O 1
ATOM 808 N N . SER A 1 105 ? -3.848 8.216 -51.479 1.00 39.75 105 SER A N 1
ATOM 809 C CA . SER A 1 105 ? -4.123 8.217 -52.930 1.00 39.75 105 SER A CA 1
ATOM 810 C C . SER A 1 105 ? -2.824 8.342 -53.718 1.00 39.75 105 SER A C 1
ATOM 812 O O . SER A 1 105 ? -1.957 9.100 -53.228 1.00 39.75 105 SER A O 1
#

Foldseek 3Di:
DDPPPPPPDPPPDQCLQPDADVPDAFEEEEECQQVPPDQLLVVLVVCQSNLHPYYYYPNHHDDCSQVSSCVSSVHPDTDDDDDDDDPPDDDDPPPDDDDDDDDDD

pLDDT: mean 73.82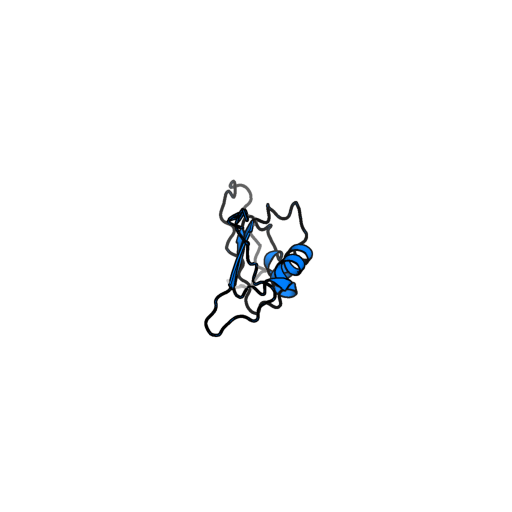, std 22.83, range [33.25, 97.69]

Secondary structure (DSSP, 8-state):
---------------SSSPPPTT---EEEEE-GGGTT--HHHHHHHHGGG--SEEEEESPPSSSHHHHHHHHHT-S---PPPP-S---S----------------

Nearest PDB structures (foldseek):
  3dty-assembly1_B  TM=3.956E-01  e=5.138E+00  Pseudomonas syringae pv. tomato
  7l3o-assembly1_A  TM=3.316E-01  e=5.499E+00  Cryptosporidium parvum Iowa II
  4hwr-assembly1_A  TM=2.961E-01  e=4.190E+00  Escherichia coli K-12

Radius of gyration: 23.18 Å; Cα contacts (8 Å, |Δi|>4): 82; chains: 1; bounding box: 34×21×107 Å

Solvent-accessible surface area (backbone atoms only — not comparable to full-atom values): 7278 Å² total; per-residue (Å²): 138,83,81,82,75,82,74,83,71,84,72,83,77,79,62,40,85,54,80,80,55,93,91,62,83,38,76,46,77,46,77,44,64,56,44,77,85,51,57,40,55,60,54,15,61,71,45,50,62,54,61,56,77,42,76,47,75,40,55,68,45,86,82,61,45,69,51,47,20,30,61,65,58,67,52,92,74,81,84,82,75,80,91,82,80,82,80,74,89,80,76,86,76,77,79,77,76,80,90,78,88,83,84,88,132

Sequence (105 aa):
MLLAGCILGYTTTSRADEVPRDGEVRLAAYNVLFGYWAEPERIGEMFKPYRPGIIGFSEVPDGDWTERVGRVLGMKHVYVGKIASANHKDKVQVDSQPNATGGHS